Protein AF-A0A317I0G2-F1 (afdb_monomer_lite)

Secondary structure (DSSP, 8-state):
---------HHHHHHHHHHHHHHHHHTTTSS-----HHHHHHHHHT-PPPTHHHHHTT---SS-HHHHHHHHHHHHHHHHTTTT-

Structure (mmCIF, N/CA/C/O backbone):
data_AF-A0A317I0G2-F1
#
_entry.id   AF-A0A317I0G2-F1
#
loop_
_atom_site.group_PDB
_atom_site.id
_atom_site.type_symbol
_atom_site.label_atom_id
_atom_site.label_alt_id
_atom_site.label_comp_id
_atom_site.label_asym_id
_atom_site.label_entity_id
_atom_site.label_seq_id
_atom_site.pdbx_PDB_ins_code
_atom_site.Cartn_x
_atom_site.Cartn_y
_atom_site.Cartn_z
_atom_site.occupancy
_atom_site.B_iso_or_equiv
_atom_site.auth_seq_id
_atom_site.auth_comp_id
_atom_site.auth_asym_id
_atom_site.auth_atom_id
_atom_site.pdbx_PDB_model_num
ATOM 1 N N . LYS A 1 1 ? -7.793 -23.105 0.743 1.00 56.16 1 LYS A N 1
ATOM 2 C CA . LYS A 1 1 ? -6.803 -23.045 -0.363 1.00 56.16 1 LYS A CA 1
ATOM 3 C C . LYS A 1 1 ? -5.511 -22.516 0.247 1.00 56.16 1 LYS A C 1
ATOM 5 O O . LYS A 1 1 ? -5.544 -21.406 0.761 1.00 56.16 1 LYS A O 1
ATOM 10 N N . ASN A 1 2 ? -4.448 -23.319 0.303 1.00 64.56 2 ASN A N 1
ATOM 11 C CA . ASN A 1 2 ? -3.181 -22.890 0.900 1.00 64.56 2 ASN A CA 1
ATOM 12 C C . ASN A 1 2 ? -2.530 -21.872 -0.038 1.00 64.56 2 ASN A C 1
ATOM 14 O O . ASN A 1 2 ? -2.267 -22.188 -1.197 1.00 64.56 2 ASN A O 1
ATOM 18 N N . ILE A 1 3 ? -2.354 -20.642 0.437 1.00 79.81 3 ILE A N 1
ATOM 19 C CA . ILE A 1 3 ? -1.601 -19.617 -0.284 1.00 79.81 3 ILE A CA 1
ATOM 20 C C . ILE A 1 3 ? -0.129 -19.921 -0.024 1.00 79.81 3 ILE A C 1
ATOM 22 O O . ILE A 1 3 ? 0.293 -19.981 1.130 1.00 79.81 3 ILE A O 1
ATOM 26 N N . ALA A 1 4 ? 0.634 -20.173 -1.086 1.00 80.88 4 ALA A N 1
ATOM 27 C CA . ALA A 1 4 ? 2.075 -20.319 -0.973 1.00 80.88 4 ALA A CA 1
ATOM 28 C C . ALA A 1 4 ? 2.674 -18.929 -0.733 1.00 80.88 4 ALA A C 1
ATOM 30 O O . ALA A 1 4 ? 2.693 -18.093 -1.634 1.00 80.88 4 ALA A O 1
ATOM 31 N N . THR A 1 5 ? 3.122 -18.681 0.494 1.00 84.38 5 THR A N 1
ATOM 32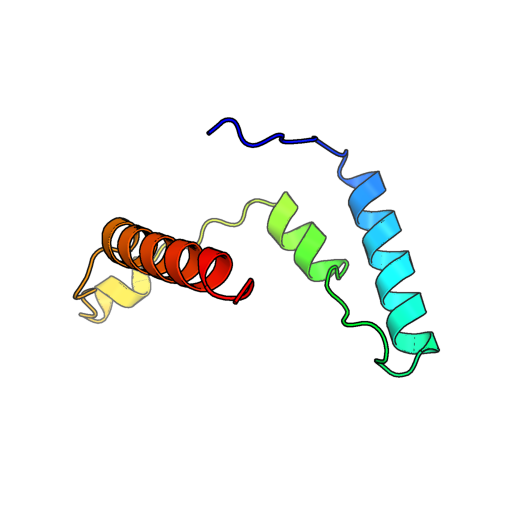 C CA . THR A 1 5 ? 3.775 -17.426 0.874 1.00 84.38 5 THR A CA 1
ATOM 33 C C . THR A 1 5 ? 5.276 -17.659 0.959 1.00 84.38 5 THR A C 1
ATOM 35 O O . THR A 1 5 ? 5.726 -18.546 1.682 1.00 84.38 5 THR A O 1
ATOM 38 N N . ILE A 1 6 ? 6.051 -16.855 0.233 1.00 83.50 6 ILE A N 1
ATOM 39 C CA . ILE A 1 6 ? 7.516 -16.860 0.287 1.00 83.50 6 ILE A CA 1
ATOM 40 C C . ILE A 1 6 ? 7.954 -15.570 0.980 1.00 83.50 6 ILE A C 1
ATOM 42 O O . ILE A 1 6 ? 7.616 -14.478 0.526 1.00 83.50 6 ILE A O 1
ATOM 46 N N . CYS A 1 7 ? 8.697 -15.689 2.080 1.00 81.44 7 CYS A N 1
ATOM 47 C CA . CYS A 1 7 ? 9.270 -14.536 2.771 1.00 81.44 7 CYS A CA 1
ATOM 48 C C . CYS A 1 7 ? 10.613 -14.156 2.146 1.00 81.44 7 CYS A C 1
ATOM 50 O O . CYS A 1 7 ? 11.542 -14.960 2.123 1.00 81.44 7 CYS A O 1
ATOM 52 N N . PHE A 1 8 ? 10.731 -12.907 1.703 1.00 83.69 8 PHE A N 1
ATOM 53 C CA . PHE A 1 8 ? 11.994 -12.315 1.270 1.00 83.69 8 PHE A CA 1
ATOM 54 C C . PHE A 1 8 ? 12.496 -11.323 2.324 1.00 83.69 8 PHE A C 1
ATOM 56 O O . PHE A 1 8 ? 11.682 -10.633 2.938 1.00 83.69 8 PHE A O 1
ATOM 63 N N . PRO A 1 9 ? 13.816 -11.210 2.545 1.00 89.44 9 PRO A N 1
ATOM 64 C CA . PRO A 1 9 ? 14.364 -10.190 3.429 1.00 89.44 9 PRO A CA 1
ATOM 65 C C . PRO A 1 9 ? 14.212 -8.789 2.815 1.00 89.44 9 PRO A C 1
ATOM 67 O O . PRO A 1 9 ? 14.289 -8.617 1.595 1.00 89.44 9 PRO A O 1
ATOM 70 N N . PHE A 1 10 ? 14.066 -7.774 3.671 1.00 87.19 10 PHE A N 1
ATOM 71 C CA . PHE A 1 10 ? 13.851 -6.377 3.268 1.00 87.19 10 PHE A CA 1
ATOM 72 C C . PHE A 1 10 ? 14.878 -5.862 2.255 1.00 87.19 10 PHE A C 1
ATOM 74 O O . PHE A 1 10 ? 14.526 -5.202 1.281 1.00 87.19 10 PHE A O 1
ATOM 81 N N . SER A 1 11 ? 16.155 -6.183 2.471 1.00 89.38 11 SER A N 1
ATOM 82 C CA . SER A 1 11 ? 17.257 -5.740 1.615 1.00 89.38 11 SER A CA 1
ATOM 83 C C . SER A 1 11 ? 17.101 -6.220 0.171 1.00 89.38 11 SER A C 1
ATOM 85 O O . SER A 1 11 ? 17.335 -5.446 -0.754 1.00 89.3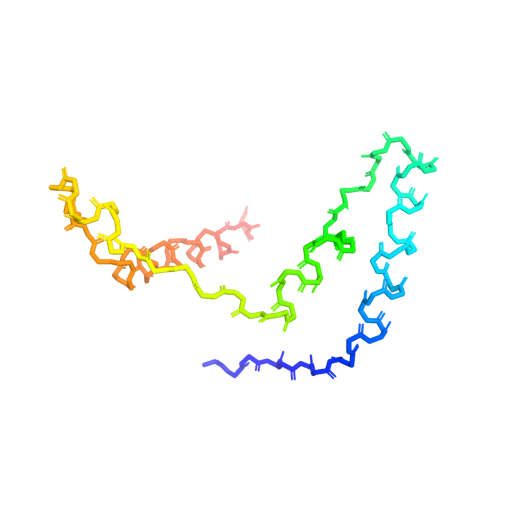8 11 SER A O 1
ATOM 87 N N . VAL A 1 12 ? 16.652 -7.462 -0.031 1.00 90.50 12 VAL A N 1
ATOM 88 C CA . VAL A 1 12 ? 16.435 -8.036 -1.367 1.00 90.50 12 VAL A CA 1
ATOM 89 C C . VAL A 1 12 ? 15.280 -7.329 -2.072 1.00 90.50 12 VAL A C 1
ATOM 91 O O . VAL A 1 12 ? 15.423 -6.940 -3.230 1.00 90.50 12 VAL A O 1
ATOM 94 N N . ILE A 1 13 ? 14.169 -7.088 -1.368 1.00 89.44 13 ILE A N 1
ATOM 95 C CA . ILE A 1 13 ? 13.014 -6.360 -1.920 1.00 89.44 13 ILE A CA 1
ATOM 96 C C . ILE A 1 13 ? 13.401 -4.920 -2.281 1.00 89.44 13 ILE A C 1
ATOM 98 O O . ILE A 1 13 ? 13.032 -4.425 -3.347 1.00 89.44 13 ILE A O 1
ATOM 102 N N . MET A 1 14 ? 14.183 -4.247 -1.434 1.00 90.62 14 MET A N 1
ATOM 103 C CA . MET A 1 14 ? 14.656 -2.888 -1.700 1.00 90.62 14 MET A CA 1
ATOM 104 C C . MET A 1 14 ? 15.564 -2.817 -2.929 1.00 90.62 14 MET A C 1
ATOM 106 O O . MET A 1 14 ? 15.362 -1.946 -3.774 1.00 90.62 14 MET A O 1
ATOM 110 N N . LEU A 1 15 ? 16.520 -3.741 -3.069 1.00 90.56 15 LEU A N 1
ATOM 111 C CA . LEU A 1 15 ? 17.388 -3.808 -4.250 1.00 90.56 15 LEU A CA 1
ATOM 112 C C . LEU A 1 15 ? 16.587 -4.058 -5.531 1.00 90.56 15 LEU A C 1
ATOM 114 O O . LEU A 1 15 ? 16.823 -3.397 -6.542 1.00 90.56 15 LEU A O 1
ATOM 118 N N . LEU A 1 16 ? 15.611 -4.966 -5.474 1.00 88.94 16 LEU A N 1
ATOM 119 C CA . LEU A 1 16 ? 14.722 -5.247 -6.598 1.00 88.94 16 LEU A CA 1
ATOM 120 C C . LEU A 1 16 ? 13.899 -4.012 -6.991 1.00 88.94 16 LEU A C 1
ATOM 122 O O . LEU A 1 16 ? 13.799 -3.692 -8.173 1.00 88.94 16 LEU A O 1
ATOM 126 N N . SER A 1 17 ? 13.373 -3.286 -6.002 1.00 88.44 17 SER A N 1
ATOM 127 C CA . SER A 1 17 ? 12.574 -2.074 -6.227 1.00 88.44 17 SER A CA 1
ATOM 128 C C . SER A 1 17 ? 13.398 -0.966 -6.890 1.00 88.44 17 SER A C 1
ATOM 130 O O . SER A 1 17 ? 12.944 -0.327 -7.833 1.00 88.44 17 SER A O 1
ATOM 132 N N . TRP A 1 18 ? 14.649 -0.781 -6.456 1.00 88.31 18 TRP A N 1
ATOM 133 C CA . TRP A 1 18 ? 15.579 0.168 -7.079 1.00 88.31 18 TRP A CA 1
ATOM 134 C C . TRP A 1 18 ? 15.926 -0.210 -8.524 1.00 88.31 18 TRP A C 1
ATOM 136 O O . TRP A 1 18 ? 16.035 0.660 -9.390 1.00 88.31 18 TRP A O 1
ATOM 146 N N . ALA A 1 19 ? 16.124 -1.502 -8.799 1.00 87.38 19 ALA A N 1
ATOM 147 C CA . ALA A 1 19 ? 16.402 -1.982 -10.148 1.00 87.38 19 ALA A CA 1
ATOM 148 C C . ALA A 1 19 ? 15.201 -1.763 -11.080 1.00 87.38 19 ALA A C 1
ATOM 150 O O . ALA A 1 19 ? 15.380 -1.284 -12.200 1.00 87.38 19 ALA A O 1
ATOM 151 N N . LEU A 1 20 ? 13.990 -2.059 -10.600 1.00 86.38 20 LEU A N 1
ATOM 152 C CA . LEU A 1 20 ? 12.741 -1.859 -11.334 1.00 86.38 20 LEU A CA 1
ATOM 153 C C . LEU A 1 20 ? 12.481 -0.387 -11.641 1.00 86.38 20 LEU A C 1
ATOM 155 O O . LEU A 1 20 ? 12.166 -0.065 -12.781 1.00 86.38 20 LEU A O 1
ATOM 159 N N . GLU A 1 21 ? 12.678 0.512 -10.680 1.00 85.69 21 GLU A N 1
ATOM 160 C CA . GLU A 1 21 ? 12.518 1.953 -10.896 1.00 85.69 21 GLU A CA 1
ATOM 161 C C . GLU A 1 21 ? 13.501 2.482 -11.952 1.00 85.69 21 GLU A C 1
ATOM 163 O O . GLU A 1 21 ? 13.108 3.171 -12.895 1.00 85.69 21 GLU A O 1
ATOM 168 N N . LYS A 1 22 ? 14.779 2.086 -11.871 1.00 83.44 22 LYS A N 1
ATOM 169 C CA . LYS A 1 22 ? 15.772 2.429 -12.902 1.00 83.44 22 LYS A CA 1
ATOM 170 C C . LYS A 1 22 ? 15.394 1.874 -14.272 1.00 83.44 22 LYS A C 1
ATOM 172 O O . LYS A 1 22 ? 15.620 2.534 -15.285 1.00 83.44 22 LYS A O 1
ATOM 177 N N . TYR A 1 23 ? 14.830 0.671 -14.316 1.00 82.00 23 TYR A N 1
ATOM 178 C CA . TYR A 1 23 ? 14.388 0.050 -15.558 1.00 82.00 23 TYR A CA 1
ATOM 179 C C . TYR A 1 23 ? 13.144 0.741 -16.130 1.00 82.00 23 TYR A C 1
ATOM 181 O O . TYR A 1 23 ? 13.070 0.969 -17.334 1.00 82.00 23 TYR A O 1
ATOM 189 N N . HIS A 1 24 ? 12.205 1.150 -15.279 1.00 82.31 24 HIS A N 1
ATOM 190 C CA . HIS A 1 24 ? 11.023 1.926 -15.647 1.00 82.31 24 HIS A CA 1
ATOM 191 C C . HIS A 1 24 ? 11.407 3.272 -16.274 1.00 82.31 24 HIS A C 1
ATOM 193 O O . HIS A 1 24 ? 10.934 3.605 -17.361 1.00 82.31 24 HIS A O 1
ATOM 199 N N . LEU A 1 25 ? 12.342 3.997 -15.646 1.00 81.12 25 LEU A N 1
ATOM 200 C CA . LEU A 1 25 ? 12.891 5.248 -16.179 1.00 81.12 25 LEU A CA 1
ATOM 201 C C . LEU A 1 25 ? 13.603 5.029 -17.518 1.00 81.12 25 LEU A C 1
ATOM 203 O O . LEU A 1 25 ? 13.417 5.801 -18.454 1.00 81.12 25 LEU A O 1
ATOM 207 N N . LYS A 1 26 ? 14.380 3.945 -17.638 1.00 82.00 26 LYS A N 1
ATOM 208 C CA . LYS A 1 26 ? 15.094 3.595 -18.874 1.00 82.00 26 LYS A CA 1
ATOM 209 C C . LYS A 1 26 ? 14.151 3.207 -20.017 1.00 82.00 26 LYS A C 1
ATOM 211 O O . LYS A 1 26 ? 14.475 3.433 -21.177 1.00 82.00 26 LYS A O 1
ATOM 216 N N . THR A 1 27 ? 13.007 2.612 -19.693 1.00 77.38 27 THR A N 1
ATOM 217 C CA . THR A 1 27 ? 12.016 2.129 -20.667 1.00 77.38 27 THR A CA 1
ATOM 218 C C . THR A 1 27 ? 10.883 3.121 -20.919 1.00 77.38 27 THR A C 1
ATOM 220 O O . THR A 1 27 ? 9.917 2.760 -21.586 1.00 77.38 27 THR A O 1
ATOM 223 N N . HIS A 1 28 ? 10.979 4.358 -20.409 1.00 74.75 28 HIS A N 1
ATOM 224 C CA . HIS A 1 28 ? 9.944 5.390 -20.556 1.00 74.75 28 HIS A CA 1
ATOM 225 C C . HIS A 1 28 ? 8.529 4.878 -20.219 1.00 74.75 28 HIS A C 1
ATOM 227 O O . HIS A 1 28 ? 7.548 5.240 -20.864 1.00 74.75 28 HIS A O 1
ATOM 233 N N . GLY A 1 29 ? 8.422 4.010 -19.210 1.00 69.88 29 GLY A N 1
ATOM 234 C CA . GLY A 1 29 ? 7.135 3.519 -18.726 1.00 69.88 29 GLY A CA 1
ATOM 235 C C . GLY A 1 29 ? 6.523 2.332 -19.469 1.00 69.88 29 GLY A C 1
ATOM 236 O O . GLY A 1 29 ? 5.358 2.029 -19.230 1.00 69.88 29 GLY A O 1
ATOM 237 N N . GLN A 1 30 ? 7.277 1.613 -20.309 1.00 73.25 30 GLN A N 1
ATOM 238 C CA . GLN A 1 30 ? 6.775 0.372 -20.927 1.00 73.25 30 GLN A CA 1
ATOM 239 C C . GLN A 1 30 ? 6.478 -0.733 -19.904 1.00 73.25 30 GLN A C 1
ATOM 241 O O . GLN A 1 30 ? 5.578 -1.542 -20.115 1.00 73.25 30 GLN A O 1
ATOM 246 N N . ILE A 1 31 ? 7.222 -0.773 -18.796 1.00 69.50 31 ILE A N 1
ATOM 247 C CA . ILE A 1 31 ? 6.959 -1.695 -17.689 1.00 69.50 31 ILE A CA 1
ATOM 248 C C . ILE A 1 31 ? 6.346 -0.892 -16.546 1.00 69.50 31 ILE A C 1
ATOM 250 O O . ILE A 1 31 ? 6.993 0.052 -16.094 1.00 69.50 31 ILE A O 1
ATOM 254 N N . PRO A 1 32 ? 5.144 -1.228 -16.050 1.00 66.12 32 PRO A N 1
ATOM 255 C CA . PRO A 1 32 ? 4.573 -0.541 -14.901 1.00 66.12 32 PRO A CA 1
ATOM 256 C C . PRO A 1 32 ? 5.501 -0.702 -13.693 1.00 66.12 32 PRO A C 1
ATOM 258 O O . PRO A 1 32 ? 6.014 -1.792 -13.432 1.00 66.12 32 PRO A O 1
ATOM 261 N N . ALA A 1 33 ? 5.733 0.382 -12.953 1.00 69.56 33 ALA A N 1
ATOM 262 C CA . ALA A 1 33 ? 6.509 0.353 -11.718 1.00 69.56 33 ALA A CA 1
ATOM 263 C C . ALA A 1 33 ? 5.690 -0.320 -10.603 1.00 69.56 33 ALA A C 1
ATOM 265 O O . ALA A 1 33 ? 5.194 0.337 -9.700 1.00 69.56 33 ALA A O 1
ATOM 266 N N . VAL A 1 34 ? 5.515 -1.642 -10.697 1.00 74.81 34 VAL A N 1
ATOM 267 C CA . VAL A 1 34 ? 4.739 -2.456 -9.742 1.00 74.81 34 VAL A CA 1
ATOM 268 C C . VAL A 1 34 ? 5.380 -2.463 -8.348 1.00 74.81 34 VAL A C 1
ATOM 270 O O . VAL A 1 34 ? 4.703 -2.712 -7.357 1.00 74.81 34 VAL A O 1
ATOM 273 N N . LEU A 1 35 ? 6.691 -2.213 -8.270 1.00 78.94 35 LEU A N 1
ATOM 274 C CA . LEU A 1 35 ? 7.446 -2.141 -7.023 1.00 78.94 35 LEU A CA 1
ATOM 275 C C . LEU A 1 35 ? 8.339 -0.906 -7.040 1.00 78.94 35 LEU A C 1
ATOM 277 O O . LEU A 1 35 ? 9.368 -0.883 -7.721 1.00 78.94 35 LEU A O 1
ATOM 281 N N . THR A 1 36 ? 7.966 0.103 -6.260 1.00 86.50 36 THR A N 1
ATOM 282 C CA . THR A 1 36 ? 8.822 1.261 -5.986 1.00 86.50 36 THR A CA 1
ATOM 283 C C . THR A 1 36 ? 9.507 1.125 -4.622 1.00 86.50 36 THR A C 1
ATOM 285 O O . THR A 1 36 ? 8.960 0.498 -3.707 1.00 86.50 36 THR A O 1
ATOM 288 N N . PRO A 1 37 ? 10.699 1.719 -4.413 1.00 86.31 37 PRO A N 1
ATOM 289 C CA . PRO A 1 37 ? 11.347 1.702 -3.099 1.00 86.31 37 PRO A CA 1
ATOM 290 C C . PRO A 1 37 ? 10.478 2.324 -2.000 1.00 86.31 37 PRO A C 1
ATOM 292 O O . PRO A 1 37 ? 10.542 1.904 -0.843 1.00 86.31 37 PRO A O 1
ATOM 295 N N . TYR A 1 38 ? 9.654 3.310 -2.364 1.00 86.50 38 TYR A N 1
ATOM 296 C CA . TYR A 1 38 ? 8.698 3.939 -1.462 1.00 86.50 38 TYR A CA 1
ATOM 297 C C . TYR A 1 38 ? 7.631 2.947 -0.992 1.00 86.50 38 TYR A C 1
ATOM 299 O O . TYR A 1 38 ? 7.462 2.767 0.214 1.00 86.50 38 TYR A O 1
ATOM 307 N N . GLU A 1 39 ? 6.960 2.267 -1.921 1.00 86.56 39 GLU A N 1
ATOM 308 C CA . GLU A 1 39 ? 5.917 1.291 -1.593 1.00 86.56 39 GLU A CA 1
ATOM 309 C C . GLU A 1 39 ? 6.483 0.114 -0.805 1.00 86.56 39 GLU A C 1
ATOM 311 O O . GLU A 1 39 ? 5.943 -0.231 0.242 1.00 86.56 39 GLU A O 1
ATOM 316 N N . SER A 1 40 ? 7.622 -0.435 -1.233 1.00 88.00 40 SER A N 1
ATOM 317 C CA . SER A 1 40 ? 8.312 -1.518 -0.526 1.00 88.00 40 SER A CA 1
ATOM 318 C C . SER A 1 40 ? 8.669 -1.138 0.913 1.00 88.00 40 SER A C 1
ATOM 320 O O . SER A 1 40 ? 8.466 -1.922 1.840 1.00 88.00 40 SER A O 1
ATOM 322 N N . SER A 1 41 ? 9.151 0.089 1.133 1.00 87.38 41 SER A N 1
ATOM 323 C CA . SER A 1 41 ? 9.440 0.610 2.474 1.00 87.38 41 SER A CA 1
ATOM 324 C C . SER A 1 41 ? 8.170 0.823 3.299 1.00 87.38 41 SER A C 1
ATOM 326 O O . SER A 1 41 ? 8.130 0.455 4.473 1.00 87.38 41 SER A O 1
ATOM 328 N N . ALA A 1 42 ? 7.116 1.384 2.701 1.00 86.50 42 ALA A N 1
ATOM 329 C CA . ALA A 1 42 ? 5.843 1.625 3.374 1.00 86.50 42 ALA A CA 1
ATOM 330 C C . ALA A 1 42 ? 5.154 0.313 3.785 1.00 86.50 42 ALA A C 1
ATOM 332 O O . ALA A 1 42 ? 4.660 0.212 4.909 1.00 86.50 42 ALA A O 1
ATOM 333 N N . MET A 1 43 ? 5.182 -0.697 2.909 1.00 85.69 43 MET A N 1
ATOM 334 C CA . MET A 1 43 ? 4.674 -2.042 3.176 1.00 85.69 43 MET A CA 1
ATOM 335 C C . MET A 1 43 ? 5.478 -2.735 4.279 1.00 85.69 43 MET A C 1
ATOM 337 O O . MET A 1 43 ? 4.884 -3.291 5.201 1.00 85.69 43 MET A O 1
ATOM 341 N N . TRP A 1 44 ? 6.815 -2.664 4.240 1.00 85.88 44 TRP A N 1
ATOM 342 C CA . TRP A 1 44 ? 7.661 -3.323 5.244 1.00 85.88 44 TRP A CA 1
ATOM 343 C C . TRP A 1 44 ? 7.557 -2.688 6.633 1.00 85.88 44 TRP A C 1
ATOM 345 O O . TRP A 1 44 ? 7.595 -3.383 7.645 1.00 85.88 44 TRP A O 1
ATOM 355 N N . LYS A 1 45 ? 7.405 -1.362 6.701 1.00 83.38 45 LYS A N 1
ATOM 356 C CA . LYS A 1 45 ? 7.207 -0.645 7.970 1.00 83.38 45 LYS A CA 1
ATOM 357 C C . LYS A 1 45 ? 5.875 -0.979 8.644 1.00 83.38 45 LYS A C 1
ATOM 359 O O . LYS A 1 45 ? 5.730 -0.699 9.830 1.00 83.38 45 LYS A O 1
ATOM 364 N N . GLY A 1 46 ? 4.919 -1.563 7.916 1.00 81.12 46 GLY A N 1
ATOM 365 C CA . GLY A 1 46 ? 3.648 -2.013 8.477 1.00 81.12 46 GLY A CA 1
ATOM 366 C C . GLY A 1 46 ? 2.794 -0.870 9.022 1.00 81.12 46 GLY A C 1
ATOM 367 O O . GLY A 1 46 ? 2.172 -1.026 10.070 1.00 81.12 46 GLY A O 1
ATOM 368 N N . HIS A 1 47 ? 2.781 0.290 8.353 1.00 80.56 47 HIS A N 1
ATOM 369 C CA . HIS A 1 47 ? 1.972 1.425 8.798 1.00 80.56 47 HIS A CA 1
ATOM 370 C C . HIS A 1 47 ? 0.493 1.027 8.904 1.00 80.56 47 HIS A C 1
ATOM 372 O O . HIS A 1 47 ? -0.158 0.717 7.907 1.00 80.56 47 HIS A O 1
ATOM 378 N N . GLN A 1 48 ? -0.040 1.061 10.125 1.00 80.88 48 GLN A N 1
ATOM 379 C CA . GLN A 1 48 ? -1.460 0.869 10.385 1.00 80.88 48 GLN A CA 1
ATOM 380 C C . GLN A 1 48 ? -2.130 2.235 10.487 1.00 80.88 48 GLN A C 1
ATOM 382 O O . GLN A 1 48 ? -1.816 3.031 11.371 1.00 80.88 48 GLN A O 1
ATOM 387 N N . PHE A 1 49 ? -3.053 2.515 9.569 1.00 81.62 49 PHE A N 1
ATOM 388 C CA . PHE A 1 49 ? -3.823 3.752 9.587 1.00 81.62 49 PHE A CA 1
ATOM 389 C C . PHE A 1 49 ? -5.096 3.557 10.398 1.00 81.62 49 PHE A C 1
ATOM 391 O O . PHE A 1 49 ? -5.938 2.715 10.085 1.00 81.62 49 PHE A O 1
ATOM 398 N N . GLU A 1 50 ? -5.242 4.352 11.451 1.00 83.00 50 GLU A N 1
ATOM 399 C CA . GLU A 1 50 ? -6.432 4.316 12.279 1.00 83.00 50 GLU A CA 1
ATOM 400 C C . GLU A 1 50 ? -7.474 5.340 11.811 1.00 83.00 50 GLU A C 1
ATOM 402 O O . GLU A 1 50 ? -7.242 6.547 11.802 1.00 83.00 50 GLU A O 1
ATOM 407 N N . ASN A 1 51 ? -8.688 4.870 11.520 1.00 85.88 51 ASN A N 1
ATOM 408 C CA . ASN A 1 51 ? -9.779 5.712 11.014 1.00 85.88 51 ASN A CA 1
ATOM 409 C C . ASN A 1 51 ? -10.483 6.555 12.100 1.00 85.88 51 ASN A C 1
ATOM 411 O O . ASN A 1 51 ? -11.606 7.019 11.894 1.00 85.88 51 ASN A O 1
ATOM 415 N N . LYS A 1 52 ? -9.866 6.757 13.274 1.00 87.06 52 LYS A N 1
ATOM 416 C CA . LYS A 1 52 ? -10.469 7.490 14.404 1.00 87.06 52 LYS A CA 1
ATOM 417 C C . LYS A 1 52 ? -10.853 8.919 14.023 1.00 87.06 52 LYS A C 1
ATOM 419 O O . LYS A 1 52 ? -11.945 9.355 14.368 1.00 87.06 52 LYS A O 1
ATOM 424 N N . SER A 1 53 ? -9.990 9.640 13.308 1.00 86.38 53 SER A N 1
ATOM 425 C CA . SER A 1 53 ? -10.232 11.047 12.953 1.00 86.38 53 SER A CA 1
ATOM 426 C C . 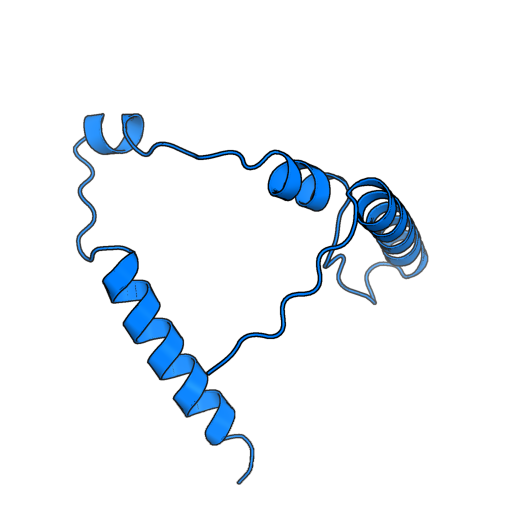SER A 1 53 ? -11.419 11.215 12.005 1.00 86.38 53 SER A C 1
ATOM 428 O O . SER A 1 53 ? -12.250 12.090 12.212 1.00 86.38 53 SER A O 1
ATOM 430 N N . ILE A 1 54 ? -11.555 10.327 11.020 1.00 86.81 54 ILE A N 1
ATOM 431 C CA . ILE A 1 54 ? -12.677 10.339 10.073 1.00 86.81 54 ILE A CA 1
ATOM 432 C C . ILE A 1 54 ? -13.983 9.974 10.790 1.00 86.81 54 ILE A C 1
ATOM 434 O O . ILE A 1 54 ? -15.001 10.638 10.613 1.00 86.81 54 ILE A O 1
ATOM 438 N N . LYS A 1 55 ? -13.943 8.975 11.681 1.00 86.94 55 LYS A N 1
ATOM 439 C CA . LYS A 1 55 ? -15.099 8.602 12.510 1.00 86.94 55 LYS A CA 1
ATOM 440 C C . LYS A 1 55 ? -15.542 9.737 13.442 1.00 86.94 55 LYS A C 1
ATOM 442 O O . LYS A 1 55 ? -16.738 9.909 13.654 1.00 86.94 55 LYS A O 1
ATOM 447 N N . LYS A 1 56 ? -14.607 10.545 13.960 1.00 90.00 56 LYS A N 1
ATOM 448 C CA . LYS A 1 56 ? -14.921 11.748 14.758 1.00 90.00 56 LYS A CA 1
ATOM 449 C C . LYS A 1 56 ? -15.673 12.817 13.962 1.00 90.00 56 LYS A C 1
ATOM 451 O O . LYS A 1 56 ? -16.453 13.549 14.555 1.00 90.00 56 LYS A O 1
ATOM 456 N N . LEU A 1 57 ? -15.484 12.884 12.644 1.00 92.00 57 LEU A N 1
ATOM 457 C CA . LEU A 1 57 ? -16.213 13.797 11.754 1.00 92.00 57 LEU A CA 1
ATOM 458 C C . LEU A 1 57 ? -17.645 13.319 11.439 1.00 92.00 57 LEU A C 1
ATOM 460 O O . LEU A 1 57 ? -18.320 13.911 10.605 1.00 92.00 57 LEU A O 1
ATOM 464 N N . GLY A 1 58 ? -18.116 12.245 12.083 1.00 90.00 58 GLY A N 1
ATOM 465 C CA . GLY A 1 58 ? -19.459 11.695 11.884 1.00 90.00 58 GLY A CA 1
ATOM 466 C C . GLY A 1 58 ? -19.571 10.729 10.705 1.00 90.00 58 GLY A C 1
ATOM 467 O O . GLY A 1 58 ? -20.653 10.207 10.443 1.00 90.00 58 GLY A O 1
ATOM 468 N N . TRP A 1 59 ? -18.470 10.439 10.005 1.00 89.00 59 TRP A N 1
ATOM 469 C CA . TRP A 1 59 ? -18.482 9.452 8.933 1.00 89.00 59 TRP A CA 1
ATOM 470 C C . TRP A 1 59 ? -18.620 8.036 9.499 1.00 89.00 59 TRP A C 1
ATOM 472 O O . TRP A 1 59 ? -17.816 7.585 10.324 1.00 89.00 59 TRP A O 1
ATOM 482 N N . LYS A 1 60 ? -19.632 7.315 9.013 1.00 86.75 60 LYS A N 1
ATOM 483 C CA . LYS A 1 60 ? -19.900 5.920 9.354 1.00 86.75 60 LYS A CA 1
ATOM 484 C C . LYS A 1 60 ? -19.875 5.081 8.084 1.00 86.75 60 LYS A C 1
ATOM 486 O O . L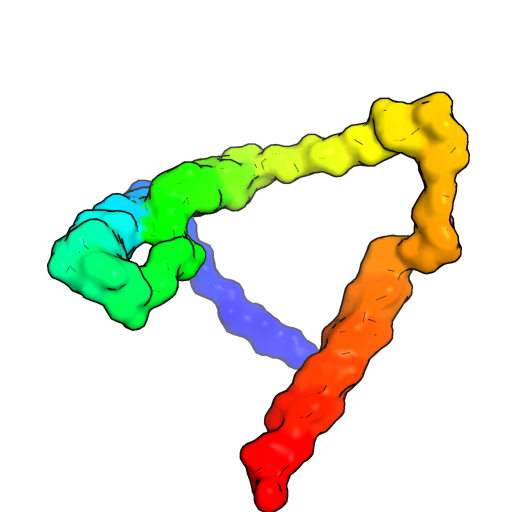YS A 1 60 ? -20.600 5.351 7.133 1.00 86.75 60 LYS A O 1
ATOM 491 N N . GLN A 1 61 ? -19.040 4.051 8.092 1.00 87.94 61 GLN A N 1
ATOM 492 C CA . GLN A 1 61 ? -18.973 3.072 7.018 1.00 87.94 61 GLN A CA 1
ATOM 493 C C . GLN A 1 61 ? -20.303 2.303 6.923 1.00 87.94 61 GLN A C 1
ATOM 495 O O . GLN A 1 61 ? -20.770 1.775 7.932 1.00 87.94 61 GLN A O 1
ATOM 500 N N . ILE A 1 62 ? -20.903 2.263 5.728 1.00 90.06 62 ILE A N 1
ATOM 501 C CA . ILE A 1 62 ? -22.209 1.622 5.482 1.00 90.06 62 I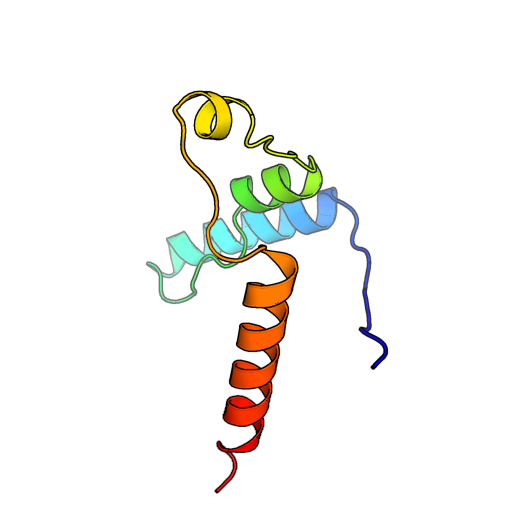LE A CA 1
ATOM 502 C C . ILE A 1 62 ? -22.069 0.096 5.488 1.00 90.06 62 ILE A C 1
ATOM 504 O O . ILE A 1 62 ? -22.840 -0.585 6.155 1.00 90.06 62 ILE A O 1
ATOM 508 N N . ILE A 1 63 ? -21.054 -0.421 4.790 1.00 88.75 63 ILE A N 1
ATOM 509 C CA . ILE A 1 63 ? -20.769 -1.856 4.673 1.00 88.75 63 ILE A CA 1
ATOM 510 C C . ILE A 1 63 ? -19.406 -2.132 5.314 1.00 88.75 63 ILE A C 1
ATOM 512 O O . ILE A 1 63 ? -18.422 -1.525 4.878 1.00 88.75 63 ILE A O 1
ATOM 516 N N . PRO A 1 64 ? -19.305 -3.011 6.326 1.00 90.38 64 PRO A N 1
ATOM 517 C CA . PRO A 1 64 ? -18.035 -3.409 6.923 1.00 90.38 64 PRO A CA 1
ATOM 518 C C . PRO A 1 64 ? -17.008 -3.866 5.877 1.00 90.38 64 PRO A C 1
ATOM 520 O O . PRO A 1 64 ? -17.330 -4.602 4.948 1.00 90.38 64 PRO A O 1
ATOM 523 N N . THR A 1 65 ? -15.740 -3.482 6.050 1.00 89.38 65 THR A N 1
ATOM 524 C CA . THR A 1 65 ? -14.681 -3.764 5.060 1.00 89.38 65 THR A CA 1
ATOM 525 C C . THR A 1 65 ? -14.528 -5.258 4.775 1.00 89.38 65 THR A C 1
ATOM 527 O O . THR A 1 65 ? -14.316 -5.641 3.631 1.00 89.38 65 THR A O 1
ATOM 530 N N . ALA A 1 66 ? -14.656 -6.105 5.801 1.00 90.38 66 ALA A N 1
ATOM 531 C CA . ALA A 1 66 ? -14.523 -7.553 5.657 1.00 90.38 66 ALA A CA 1
ATOM 532 C C . ALA A 1 66 ? -15.613 -8.161 4.757 1.00 90.38 66 ALA A C 1
ATOM 534 O O . ALA A 1 66 ? -15.315 -9.035 3.946 1.00 90.38 66 ALA A O 1
ATOM 535 N N . GLU A 1 67 ? -16.849 -7.673 4.878 1.00 92.06 67 GLU A N 1
ATOM 536 C CA . GLU A 1 67 ? -17.993 -8.119 4.079 1.00 92.06 67 GLU A CA 1
ATOM 537 C C . GLU A 1 67 ? -17.828 -7.681 2.623 1.00 92.06 67 GLU A C 1
ATOM 539 O O . GLU A 1 67 ? -17.770 -8.526 1.731 1.00 92.06 67 GLU A O 1
ATOM 544 N N . ALA A 1 68 ? -17.583 -6.385 2.398 1.00 91.75 68 ALA A N 1
ATOM 545 C CA . ALA A 1 68 ? -17.356 -5.840 1.059 1.00 91.75 68 ALA A CA 1
ATOM 546 C C . ALA A 1 68 ? -16.177 -6.523 0.337 1.00 91.75 68 ALA A C 1
ATOM 548 O O . ALA A 1 68 ? -16.252 -6.829 -0.855 1.00 91.75 68 ALA A O 1
ATOM 549 N N . MET A 1 69 ? -15.082 -6.804 1.056 1.00 93.81 69 MET A N 1
ATOM 550 C CA . MET A 1 69 ? -13.950 -7.555 0.507 1.00 93.81 69 MET A CA 1
ATOM 551 C C . MET A 1 69 ? -14.342 -8.983 0.128 1.00 93.81 69 MET A C 1
ATOM 553 O O . MET A 1 69 ? -13.938 -9.458 -0.932 1.00 93.81 69 MET A O 1
ATOM 557 N N . SER A 1 70 ? -15.102 -9.679 0.977 1.00 93.50 70 SER A N 1
ATOM 558 C CA . SER A 1 70 ? -15.520 -11.057 0.718 1.00 93.50 70 SER A CA 1
ATOM 559 C C . SER A 1 70 ? -16.357 -11.160 -0.558 1.00 93.50 70 SER A C 1
ATOM 561 O O . SER A 1 70 ? -16.051 -11.994 -1.413 1.00 93.50 70 SER A O 1
ATOM 563 N N . GLU A 1 71 ? -17.334 -10.266 -0.725 1.00 92.00 71 GLU A N 1
ATOM 564 C CA . GLU A 1 71 ? -18.172 -10.194 -1.925 1.00 92.00 71 GLU A CA 1
ATOM 565 C C . GLU A 1 71 ? -17.348 -9.872 -3.176 1.00 92.00 71 GLU A C 1
ATOM 567 O O . GLU A 1 71 ? -17.449 -10.564 -4.191 1.00 92.00 71 GLU A O 1
ATOM 572 N N . THR A 1 72 ? -16.454 -8.883 -3.087 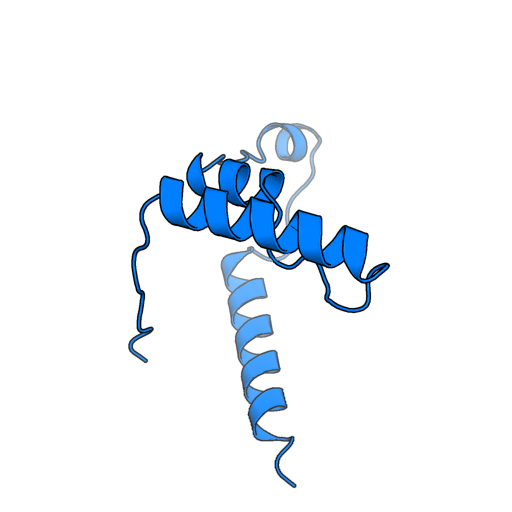1.00 92.81 72 THR A N 1
ATOM 573 C CA . THR A 1 72 ? -15.598 -8.480 -4.214 1.00 92.81 72 THR A CA 1
ATOM 574 C C . THR A 1 72 ? -14.676 -9.619 -4.653 1.00 92.81 72 THR A C 1
ATOM 576 O O . THR A 1 72 ? -14.546 -9.903 -5.843 1.00 92.81 72 THR A O 1
ATOM 579 N N . PHE A 1 73 ? -14.047 -10.326 -3.710 1.00 92.19 73 PHE A N 1
ATOM 580 C CA . PHE A 1 73 ? -13.193 -11.466 -4.049 1.00 92.19 73 PHE A CA 1
ATOM 581 C C . PHE A 1 73 ? -13.979 -12.654 -4.609 1.00 92.19 73 PHE A C 1
ATOM 583 O O . PHE A 1 73 ? -13.429 -13.409 -5.414 1.00 92.19 73 PHE A O 1
ATOM 590 N N . ALA A 1 74 ? -15.237 -12.844 -4.197 1.00 91.56 74 ALA A N 1
ATOM 591 C CA . ALA A 1 74 ? -16.111 -13.855 -4.785 1.00 91.56 74 ALA A CA 1
ATOM 592 C C . ALA A 1 74 ? -16.429 -13.518 -6.250 1.00 91.56 74 ALA A C 1
ATOM 594 O O . ALA A 1 74 ? -16.270 -14.383 -7.111 1.00 91.56 74 ALA A O 1
ATOM 595 N N . TYR A 1 75 ? -16.773 -12.257 -6.534 1.00 92.81 75 TYR A N 1
ATOM 596 C CA . TYR A 1 75 ? -17.005 -11.757 -7.890 1.00 92.81 75 TYR A CA 1
ATOM 597 C C . TYR A 1 75 ? -15.775 -11.941 -8.793 1.00 92.81 75 TYR A C 1
ATOM 599 O O . TYR A 1 75 ? -15.867 -12.579 -9.839 1.00 92.81 75 TYR A O 1
ATOM 607 N N . LEU A 1 76 ? -14.595 -11.483 -8.354 1.00 90.00 76 LEU A N 1
ATOM 608 C CA . LEU A 1 76 ? -13.354 -11.593 -9.136 1.00 90.00 76 LEU A CA 1
ATOM 609 C C . LEU A 1 76 ? -12.961 -13.047 -9.433 1.00 90.00 76 LEU A C 1
ATOM 611 O O . LEU A 1 76 ? -12.403 -13.344 -10.486 1.00 90.00 76 LEU A O 1
ATOM 615 N N . ARG A 1 77 ? -13.249 -13.974 -8.511 1.00 87.94 77 ARG A N 1
ATOM 616 C CA . ARG A 1 77 ? -12.985 -15.404 -8.719 1.00 87.94 77 ARG A CA 1
ATOM 617 C C . ARG A 1 77 ? -13.954 -16.029 -9.724 1.00 87.94 77 ARG A C 1
ATOM 619 O O . ARG A 1 77 ? -13.565 -16.961 -10.424 1.00 87.94 77 ARG A O 1
ATOM 626 N N . ALA A 1 78 ? -15.199 -15.560 -9.771 1.00 87.88 78 ALA A N 1
ATOM 627 C CA . ALA A 1 78 ? -16.170 -16.011 -10.760 1.00 87.88 78 ALA A CA 1
ATOM 628 C C . ALA A 1 78 ? -15.774 -15.531 -12.166 1.00 87.88 78 ALA A C 1
ATOM 630 O O . ALA A 1 78 ? -15.756 -16.336 -13.093 1.00 87.88 78 ALA A O 1
ATOM 631 N N . ASP A 1 79 ? -15.349 -14.271 -12.286 1.00 81.81 79 ASP A N 1
ATOM 632 C CA . ASP A 1 79 ? -14.870 -13.666 -13.534 1.00 81.81 79 ASP A CA 1
ATOM 633 C C . ASP A 1 79 ? -13.595 -14.344 -14.073 1.00 81.81 79 ASP A C 1
ATOM 635 O O . ASP A 1 79 ? -13.533 -14.736 -15.239 1.00 81.81 79 ASP A O 1
ATOM 639 N N . SER A 1 80 ? -12.611 -14.633 -13.206 1.00 73.06 80 SER A N 1
ATOM 640 C CA . SER A 1 80 ? -11.382 -15.335 -13.617 1.00 73.06 80 SER A CA 1
ATOM 641 C C . SER A 1 80 ? -11.627 -16.739 -14.181 1.00 73.06 80 SER A C 1
ATOM 643 O O . SER A 1 80 ? -10.812 -17.246 -14.945 1.00 73.06 80 SER A O 1
ATOM 645 N N . ASN A 1 81 ? -12.734 -17.383 -13.798 1.00 62.34 81 ASN A N 1
ATOM 646 C CA . ASN A 1 81 ? -13.106 -18.702 -14.311 1.00 62.34 81 ASN A CA 1
ATOM 647 C C . ASN A 1 81 ? -13.895 -18.622 -15.635 1.00 62.34 81 ASN A C 1
ATOM 649 O O . ASN A 1 81 ? -14.062 -19.650 -16.285 1.00 62.34 81 ASN A O 1
ATOM 653 N N . GLY A 1 82 ? -14.379 -17.435 -16.027 1.00 56.66 82 GLY A N 1
ATOM 654 C CA . GLY A 1 82 ? -15.157 -17.201 -17.250 1.00 56.66 82 GLY A CA 1
ATOM 655 C C . GLY A 1 82 ? -14.321 -16.840 -18.483 1.00 56.66 82 GLY A C 1
ATOM 656 O O . GLY A 1 82 ? -14.794 -17.003 -19.600 1.00 56.66 82 GLY A O 1
ATOM 657 N N . HIS A 1 83 ? -13.060 -16.429 -18.318 1.00 49.88 83 HIS A N 1
ATOM 658 C CA . HIS A 1 83 ? -12.156 -16.049 -19.420 1.00 49.88 83 HIS A CA 1
ATOM 659 C C . HIS A 1 83 ? -11.538 -17.237 -20.207 1.00 49.88 83 HIS A C 1
ATOM 661 O O . HIS A 1 83 ? -10.584 -17.054 -20.963 1.00 49.88 83 HIS A O 1
ATOM 667 N N . HIS A 1 84 ? -12.084 -18.449 -20.049 1.00 44.84 84 HIS A N 1
ATOM 668 C CA . HIS A 1 84 ? -11.689 -19.676 -20.761 1.00 44.84 84 HIS A CA 1
ATOM 669 C C . HIS A 1 84 ? -12.812 -20.261 -21.650 1.00 44.84 84 HIS A C 1
ATOM 671 O O . HIS A 1 84 ? -12.825 -21.470 -21.892 1.00 44.84 84 HIS A O 1
ATOM 677 N N . GLN A 1 85 ? -13.749 -19.437 -22.131 1.00 36.78 85 GLN A N 1
ATOM 678 C CA . GLN A 1 85 ? -14.708 -19.812 -23.182 1.00 36.78 85 GLN A CA 1
ATOM 679 C C . GLN A 1 85 ? -14.527 -18.959 -24.433 1.00 36.78 85 GLN A C 1
ATOM 681 O O . GLN A 1 85 ? -14.322 -17.735 -24.284 1.00 36.78 85 GLN A O 1
#

Radius of gyration: 18.53 Å; chains: 1; bounding box: 40×37×38 Å

Foldseek 3Di:
DDDDDDDDDLVVLLVVQVVLVVVCVVVVNPDPSPHHSVVSVVVVVPDDDDCVVVVVVVDDDPDDPVRVVVVVVVVVVVVVVVPPD

pLDDT: mean 82.62, std 10.92, range [36.78, 93.81]

Sequence (85 aa):
KNIATICFPFSVIMLLSWALEKYHLKTHGQIPAVLTPYESSAMWKGHQFENKSIKKLGWKQIIPTAEAMSETFAYLRADSNGHHQ